Protein AF-A0AAV8Z163-F1 (afdb_monomer)

Solvent-accessible surface area (backbone atoms only — not comparable to full-atom values): 8323 Å² total; per-residue (Å²): 109,34,62,75,37,62,74,59,43,73,55,61,86,82,69,57,54,71,69,60,63,68,71,51,51,75,65,55,50,52,47,60,74,55,39,46,50,33,50,34,85,50,95,60,91,80,90,47,65,44,76,42,82,32,49,61,68,56,48,53,52,50,55,48,51,63,71,50,38,81,82,46,61,43,34,88,85,34,54,38,67,55,52,26,59,79,63,31,77,50,62,60,54,66,60,60,55,49,50,53,56,40,68,78,45,98,52,98,51,41,88,80,63,61,43,72,66,50,47,52,50,50,53,50,51,53,53,50,64,71,66,58,55,85,88,73,77,120

Organism: NCBI:txid1586634

Radius of gyration: 19.0 Å; Cα contacts (8 Å, |Δi|>4): 131; chains: 1; bounding box: 37×42×45 Å

Nearest PDB structures (foldseek):
  4zbp-assembly1_A  TM=2.653E-01  e=1.062E+00  Arabidopsis thaliana
  4zbp-assembly2_C-2  TM=2.988E-01  e=2.317E+00  Arabidopsis thaliana
  9bkk-assembly1_R  TM=2.566E-01  e=3.207E+00  Homo sapiens
  7f8y-assembly1_A  TM=3.735E-01  e=6.143E+00  Homo sapiens

Structure (mmCIF, N/CA/C/O backbone):
data_AF-A0AAV8Z163-F1
#
_entry.id   AF-A0AAV8Z163-F1
#
loop_
_atom_site.group_PDB
_atom_site.id
_atom_site.type_symbol
_atom_site.label_atom_id
_atom_site.label_alt_id
_atom_site.label_comp_id
_atom_site.label_asym_id
_atom_site.label_entity_id
_atom_site.label_seq_id
_atom_site.pdbx_PDB_ins_code
_atom_site.Cartn_x
_atom_site.Cartn_y
_atom_site.Ca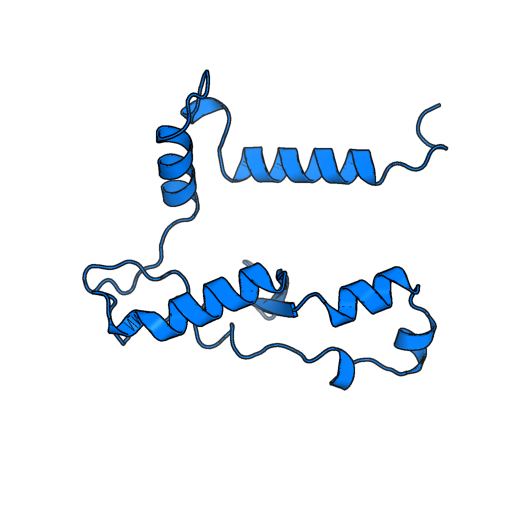rtn_z
_atom_site.occupancy
_atom_site.B_iso_or_equiv
_atom_site.auth_seq_id
_atom_site.auth_comp_id
_atom_site.auth_asym_id
_atom_site.auth_atom_id
_atom_site.pdbx_PDB_model_num
ATOM 1 N N . MET A 1 1 ? 8.027 -1.326 -0.113 1.00 84.06 1 MET A N 1
ATOM 2 C CA . MET A 1 1 ? 7.366 -2.629 0.104 1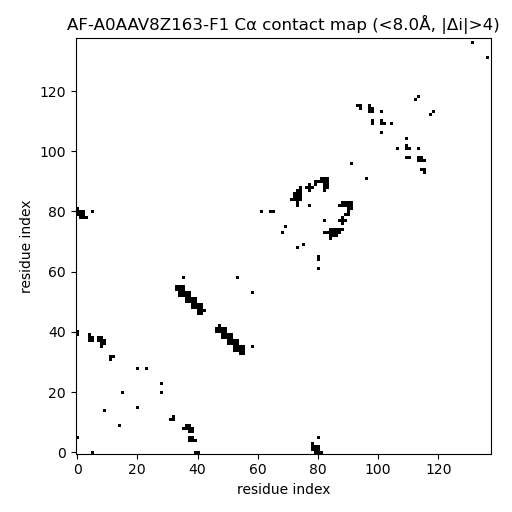.00 84.06 1 MET A CA 1
ATOM 3 C C . MET A 1 1 ? 7.952 -3.624 -0.881 1.00 84.06 1 MET A C 1
ATOM 5 O O . MET A 1 1 ? 7.929 -3.336 -2.077 1.00 84.06 1 MET A O 1
ATOM 9 N N . THR A 1 2 ? 8.543 -4.713 -0.388 1.00 88.56 2 THR A N 1
ATOM 10 C CA . THR A 1 2 ? 9.102 -5.782 -1.235 1.00 88.56 2 THR A CA 1
ATOM 11 C C . THR A 1 2 ? 8.177 -6.995 -1.248 1.00 88.56 2 THR A C 1
ATOM 13 O O . THR A 1 2 ? 7.272 -7.091 -0.413 1.00 88.56 2 THR A O 1
ATOM 16 N N . LEU A 1 3 ? 8.410 -7.899 -2.195 1.00 87.62 3 LEU A N 1
ATOM 17 C CA . LEU A 1 3 ? 7.688 -9.160 -2.342 1.00 87.62 3 LEU A CA 1
ATOM 18 C C . LEU A 1 3 ? 7.846 -10.082 -1.132 1.00 87.62 3 LEU A C 1
ATOM 20 O O . LEU A 1 3 ? 6.966 -10.896 -0.915 1.00 87.62 3 LEU A O 1
ATOM 24 N N . ASP A 1 4 ? 8.887 -9.923 -0.316 1.00 84.75 4 ASP A N 1
ATOM 25 C CA . ASP A 1 4 ? 9.053 -10.720 0.909 1.00 84.75 4 ASP A CA 1
ATOM 26 C C . ASP A 1 4 ? 8.181 -10.198 2.058 1.00 84.75 4 ASP A C 1
ATOM 28 O O . ASP A 1 4 ? 7.666 -10.959 2.872 1.00 84.75 4 ASP A O 1
ATOM 32 N N . HIS A 1 5 ? 7.983 -8.877 2.122 1.00 80.12 5 HIS A N 1
ATOM 33 C CA . HIS A 1 5 ? 7.212 -8.246 3.198 1.00 80.12 5 HIS A CA 1
ATOM 34 C C . HIS A 1 5 ? 5.702 -8.354 2.965 1.00 80.12 5 HIS A C 1
ATOM 36 O O . HIS A 1 5 ? 4.934 -8.476 3.912 1.00 80.12 5 HIS A O 1
ATOM 42 N N . TYR A 1 6 ? 5.259 -8.293 1.709 1.00 83.25 6 TYR A N 1
ATOM 43 C CA . TYR A 1 6 ? 3.834 -8.260 1.375 1.00 83.25 6 TYR A CA 1
ATOM 44 C C . TYR A 1 6 ? 3.044 -9.544 1.734 1.00 83.25 6 TYR A C 1
ATOM 46 O O . TYR A 1 6 ? 1.888 -9.422 2.143 1.00 83.25 6 TYR A O 1
ATOM 54 N N . PRO A 1 7 ? 3.604 -10.764 1.623 1.00 76.75 7 PRO A N 1
ATOM 55 C CA . PRO A 1 7 ? 2.958 -12.004 2.054 1.00 76.75 7 PRO A CA 1
ATOM 56 C C . PRO A 1 7 ? 2.956 -12.190 3.571 1.00 76.75 7 PRO A C 1
ATOM 58 O O . PRO A 1 7 ? 2.087 -12.891 4.082 1.00 76.75 7 PRO A O 1
ATOM 61 N N . CYS A 1 8 ? 3.890 -11.559 4.292 1.00 69.06 8 CYS A N 1
ATOM 62 C CA . CYS A 1 8 ? 4.009 -11.631 5.750 1.00 69.06 8 CYS A CA 1
ATOM 63 C C . CYS A 1 8 ? 2.914 -10.796 6.438 1.00 69.06 8 CYS A C 1
ATOM 65 O O . CYS A 1 8 ? 3.196 -9.801 7.107 1.00 69.06 8 CYS A O 1
ATOM 67 N N . ARG A 1 9 ? 1.648 -11.168 6.228 1.00 71.19 9 ARG A N 1
ATOM 68 C CA . ARG A 1 9 ? 0.482 -10.467 6.770 1.00 71.19 9 ARG A CA 1
ATOM 69 C C . ARG A 1 9 ? 0.072 -11.134 8.079 1.00 71.19 9 ARG A C 1
ATOM 71 O O . ARG A 1 9 ? -0.304 -12.306 8.047 1.00 71.19 9 ARG A O 1
ATOM 78 N N . PRO A 1 10 ? 0.134 -10.432 9.219 1.00 69.00 10 PRO A N 1
ATOM 79 C CA . PRO A 1 10 ? -0.391 -10.974 10.460 1.00 69.00 10 PRO A CA 1
ATOM 80 C C . PRO A 1 10 ? -1.903 -11.183 10.310 1.00 69.00 10 PRO A C 1
ATOM 82 O O . PRO A 1 10 ? -2.633 -10.239 10.000 1.00 69.00 10 PRO A O 1
ATOM 85 N N . ASN A 1 11 ? -2.382 -12.413 10.508 1.00 68.50 11 ASN A N 1
ATOM 86 C CA . ASN A 1 11 ? -3.815 -12.664 10.594 1.00 68.50 11 ASN A CA 1
ATOM 87 C C . ASN A 1 11 ? -4.299 -12.223 11.978 1.00 68.50 11 ASN A C 1
ATOM 89 O O . ASN A 1 11 ? -3.963 -12.834 12.992 1.00 68.50 11 ASN A O 1
ATOM 93 N N . TRP A 1 12 ? -5.081 -11.145 12.023 1.00 64.69 12 TRP A N 1
ATOM 94 C CA . TRP A 1 12 ? -5.573 -10.579 13.280 1.00 64.69 12 TRP A CA 1
ATOM 95 C C . TRP A 1 12 ? -6.446 -11.565 14.064 1.00 64.69 12 TRP A C 1
ATOM 97 O O . TRP A 1 12 ? -6.446 -11.560 15.297 1.00 64.69 12 TRP A O 1
ATOM 107 N N . ASN A 1 13 ? -7.137 -12.463 13.353 1.00 65.12 13 ASN A N 1
ATOM 108 C CA . ASN A 1 13 ? -7.931 -13.509 13.985 1.00 65.12 13 ASN A CA 1
ATOM 109 C C . ASN A 1 13 ? -7.070 -14.487 14.786 1.00 65.12 13 ASN A C 1
ATOM 111 O O . ASN A 1 13 ? -7.522 -14.924 15.845 1.00 65.12 13 ASN A O 1
ATOM 115 N N . ASP A 1 14 ? -5.836 -14.730 14.344 1.00 67.00 14 ASP A N 1
ATOM 116 C CA . ASP A 1 14 ? -4.923 -15.709 14.939 1.00 67.00 14 ASP A CA 1
ATOM 117 C C . ASP A 1 14 ? -4.023 -15.092 16.026 1.00 67.00 14 ASP A C 1
ATOM 119 O O . ASP A 1 14 ? -3.477 -15.808 16.859 1.00 67.00 14 ASP A O 1
ATOM 123 N N . ILE A 1 15 ? -3.863 -13.761 16.030 1.00 62.97 15 ILE A N 1
ATOM 124 C CA . ILE A 1 15 ? -2.913 -13.041 16.903 1.00 62.97 15 ILE A CA 1
ATOM 125 C C . ILE A 1 15 ? -3.618 -12.310 18.063 1.00 62.97 15 ILE A C 1
ATOM 127 O O . ILE A 1 15 ? -2.998 -12.021 19.087 1.00 62.97 15 ILE A O 1
ATOM 131 N N . GLY A 1 16 ? -4.911 -11.999 17.936 1.00 61.66 16 GLY A N 1
ATOM 132 C CA . GLY A 1 16 ? -5.642 -11.223 18.941 1.00 61.66 16 GLY A CA 1
ATOM 133 C C . GLY A 1 16 ? -5.994 -12.017 20.205 1.00 61.66 16 GLY A C 1
ATOM 134 O O . GLY A 1 16 ? -6.713 -13.012 20.124 1.00 61.66 16 GLY A O 1
ATOM 135 N N . ASN A 1 17 ? -5.565 -11.516 21.370 1.00 67.44 17 ASN A N 1
ATOM 136 C CA . ASN A 1 17 ? -6.004 -11.980 22.693 1.00 67.44 17 ASN A CA 1
ATOM 137 C C . ASN A 1 17 ? -7.540 -11.852 22.823 1.00 67.44 17 ASN A C 1
ATOM 139 O O . ASN A 1 17 ? -8.104 -10.833 22.415 1.00 67.44 17 ASN A O 1
ATOM 143 N N . GLU A 1 18 ? -8.230 -12.851 23.383 1.00 74.25 18 GLU A N 1
ATOM 144 C CA . GLU A 1 18 ? -9.700 -12.833 23.493 1.00 74.25 18 GLU A CA 1
ATOM 145 C C . GLU A 1 18 ? -10.224 -11.634 24.291 1.00 74.25 18 GLU A C 1
ATOM 147 O O . GLU A 1 18 ? -11.277 -11.086 23.967 1.00 74.25 18 GLU A O 1
ATOM 152 N N . GLU A 1 19 ? -9.482 -11.188 25.304 1.00 74.25 19 GLU A N 1
ATOM 153 C CA . GLU A 1 19 ? -9.830 -10.001 26.091 1.00 74.25 19 GLU A CA 1
ATOM 154 C C . GLU A 1 19 ? -9.775 -8.717 25.257 1.00 74.25 19 GLU A C 1
ATOM 156 O O . GLU A 1 19 ? -10.666 -7.876 25.359 1.00 74.25 19 GLU A O 1
ATOM 161 N N . LEU A 1 20 ? -8.784 -8.595 24.365 1.00 75.00 20 LEU A N 1
ATOM 162 C CA . LEU A 1 20 ? -8.686 -7.453 23.455 1.00 75.00 20 LEU A CA 1
ATOM 163 C C . LEU A 1 20 ? -9.856 -7.441 22.475 1.00 75.00 20 LEU A C 1
ATOM 165 O O . LEU A 1 20 ? -10.459 -6.393 22.269 1.00 75.00 20 LEU A O 1
ATOM 169 N N . LY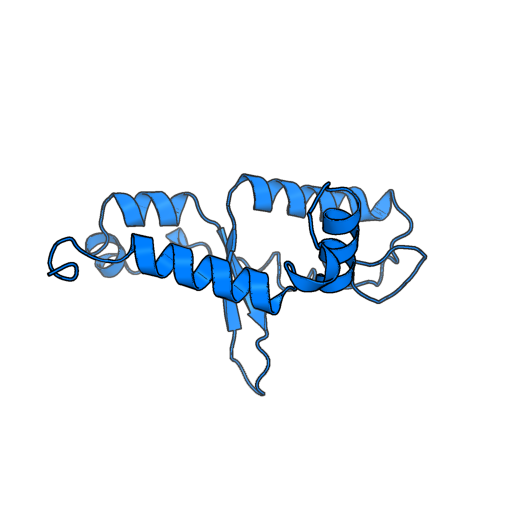S A 1 21 ? -10.235 -8.603 21.927 1.00 73.81 21 LYS A N 1
ATOM 170 C CA . LYS A 1 21 ? -11.397 -8.712 21.031 1.00 73.81 21 LYS A CA 1
ATOM 171 C C . LYS A 1 21 ? -12.700 -8.296 21.726 1.00 73.81 21 LYS A C 1
ATOM 173 O O . LYS A 1 21 ? -13.545 -7.693 21.080 1.00 73.81 21 LYS A O 1
ATOM 178 N N . LYS A 1 22 ? -12.838 -8.564 23.031 1.00 80.38 22 LYS A N 1
ATOM 179 C CA . LYS A 1 22 ? -14.001 -8.156 23.844 1.00 80.38 22 LYS A CA 1
ATOM 180 C C . LYS A 1 22 ? -14.038 -6.658 24.165 1.00 80.38 22 LYS A C 1
ATOM 182 O O . LYS A 1 22 ? -15.110 -6.147 24.461 1.00 80.38 22 LYS A O 1
ATOM 187 N N . SER A 1 23 ? -12.898 -5.963 24.121 1.00 84.38 23 SER A N 1
ATOM 188 C CA . SER A 1 23 ? -12.828 -4.512 24.368 1.00 84.38 23 SER A CA 1
ATOM 189 C C . SER A 1 23 ? -13.103 -3.638 23.140 1.00 84.38 23 SER A C 1
ATOM 191 O O . SER A 1 23 ? -13.248 -2.428 23.289 1.00 84.38 23 SER A O 1
ATOM 193 N N . LEU A 1 24 ? -13.155 -4.228 21.942 1.00 84.19 24 LEU A N 1
ATOM 194 C CA . LEU A 1 24 ? -13.396 -3.498 20.698 1.00 84.19 24 LEU A CA 1
ATOM 195 C C . LEU A 1 24 ? -14.889 -3.227 20.495 1.00 84.19 24 LEU A C 1
ATOM 197 O O . LEU A 1 24 ? -15.741 -4.051 20.822 1.00 84.19 24 LEU A O 1
ATOM 201 N N . THR A 1 25 ? -15.196 -2.087 19.888 1.00 87.62 25 THR A N 1
ATOM 202 C CA . THR A 1 25 ? -16.538 -1.753 19.404 1.00 87.62 25 THR A CA 1
ATOM 203 C C . THR A 1 25 ? -16.914 -2.590 18.176 1.00 87.62 25 THR A C 1
ATOM 205 O O . THR A 1 25 ? -16.049 -3.055 17.430 1.00 87.62 25 THR A O 1
ATOM 208 N N . ASP A 1 26 ? -18.214 -2.723 17.895 1.00 86.81 26 ASP A N 1
ATOM 209 C CA . ASP A 1 26 ? -18.705 -3.451 16.712 1.00 86.81 26 ASP A CA 1
ATOM 210 C C . ASP A 1 26 ? -18.112 -2.913 15.398 1.00 86.81 26 ASP A C 1
ATOM 212 O O . ASP A 1 26 ? -17.809 -3.669 14.467 1.00 86.81 26 ASP A O 1
ATOM 216 N N . LEU A 1 27 ? -17.896 -1.595 15.331 1.00 86.88 27 LEU A N 1
ATOM 217 C CA . LEU A 1 27 ? -17.257 -0.946 14.192 1.00 86.88 27 LEU A CA 1
ATOM 218 C C . LEU A 1 27 ? -15.792 -1.375 14.050 1.00 86.88 27 LEU A C 1
ATOM 220 O O . LEU A 1 27 ? -15.367 -1.733 12.952 1.00 86.88 27 LEU A O 1
ATOM 224 N N . GLU A 1 28 ? -15.023 -1.361 15.138 1.00 85.19 28 GLU A N 1
ATOM 225 C CA . GLU A 1 28 ? -13.612 -1.762 15.130 1.00 85.19 28 GLU A CA 1
ATOM 226 C C . GLU A 1 28 ? -13.448 -3.239 14.771 1.00 85.19 28 GLU A C 1
ATOM 228 O O . GLU A 1 28 ? -12.562 -3.574 13.987 1.00 85.19 28 GLU A O 1
ATOM 233 N N . ILE A 1 29 ? -14.335 -4.111 15.259 1.00 84.56 29 ILE A N 1
ATOM 234 C CA . ILE A 1 29 ? -14.370 -5.530 14.881 1.00 84.56 29 ILE A CA 1
ATOM 235 C C . ILE A 1 29 ? -14.637 -5.674 13.377 1.00 84.56 29 ILE A C 1
ATOM 237 O O . ILE A 1 29 ? -13.931 -6.404 12.677 1.00 84.56 29 ILE A O 1
ATOM 241 N N . SER A 1 30 ? -15.628 -4.950 12.850 1.00 88.00 30 SER A N 1
ATOM 242 C CA . SER A 1 30 ? -15.952 -4.961 11.418 1.00 88.00 30 SER A CA 1
ATOM 243 C C . SER A 1 30 ? -14.780 -4.469 10.558 1.00 88.00 30 SER A C 1
ATOM 245 O O . SER A 1 30 ? -14.433 -5.084 9.544 1.00 88.00 30 SER A O 1
ATOM 247 N N . LEU A 1 31 ? -14.107 -3.398 10.987 1.00 86.81 31 LEU A N 1
ATOM 248 C CA . LEU A 1 31 ? -12.929 -2.857 10.310 1.00 86.81 31 LEU A CA 1
ATOM 249 C C . LEU A 1 31 ? -11.732 -3.809 10.387 1.00 86.81 31 LEU A C 1
ATOM 251 O O . LEU A 1 31 ? -11.073 -4.011 9.368 1.00 86.81 31 LEU A O 1
ATOM 255 N N . ALA A 1 32 ? -11.478 -4.427 11.541 1.00 82.56 32 ALA A N 1
ATOM 256 C CA . ALA A 1 32 ? -10.399 -5.394 11.726 1.00 82.56 32 ALA A CA 1
ATOM 257 C C . ALA A 1 32 ? -10.572 -6.628 10.828 1.00 82.56 32 ALA A C 1
ATOM 259 O O . ALA A 1 32 ? -9.598 -7.121 10.265 1.00 82.56 32 ALA A O 1
ATOM 260 N N . ASN A 1 33 ? -11.811 -7.085 10.628 1.00 83.25 33 ASN A N 1
ATOM 261 C CA . ASN A 1 33 ? -12.114 -8.200 9.728 1.00 83.25 33 ASN A CA 1
ATOM 262 C C . ASN A 1 33 ? -11.991 -7.823 8.244 1.00 83.25 33 ASN A C 1
ATOM 264 O O . ASN A 1 33 ? -11.656 -8.662 7.406 1.00 83.25 33 ASN A O 1
ATOM 268 N N . ARG A 1 34 ? -12.285 -6.566 7.894 1.00 88.69 34 ARG A N 1
ATOM 269 C CA . ARG A 1 34 ? -12.297 -6.094 6.503 1.00 88.69 34 ARG A CA 1
ATOM 270 C C . ARG A 1 34 ? -10.927 -5.629 6.009 1.00 88.69 34 ARG A C 1
ATOM 272 O O . ARG A 1 34 ? -10.635 -5.762 4.818 1.00 88.69 34 ARG A O 1
ATOM 279 N N . LEU A 1 35 ? -10.124 -5.011 6.869 1.00 89.56 35 LEU A N 1
ATOM 280 C CA . LEU A 1 35 ? -8.850 -4.403 6.496 1.00 89.56 35 LEU A CA 1
ATOM 281 C C . LEU A 1 35 ? -7.704 -5.393 6.676 1.00 89.56 35 LEU A C 1
ATOM 283 O O . LEU A 1 35 ? -7.592 -6.086 7.678 1.00 89.56 35 LEU A O 1
ATOM 287 N N . THR A 1 36 ? -6.812 -5.439 5.693 1.00 88.75 36 THR A N 1
ATOM 288 C CA . THR A 1 36 ? -5.608 -6.268 5.763 1.00 88.75 36 THR A CA 1
ATOM 289 C C . THR A 1 36 ? -4.421 -5.431 6.218 1.00 88.75 36 THR A C 1
ATOM 291 O O . THR A 1 36 ? -4.159 -4.377 5.641 1.00 88.75 36 THR A O 1
ATOM 294 N N . ILE A 1 37 ? -3.666 -5.922 7.200 1.00 87.06 37 ILE A N 1
ATOM 295 C CA . ILE A 1 37 ? -2.446 -5.270 7.684 1.00 87.06 37 ILE A CA 1
ATOM 296 C C . ILE A 1 37 ? -1.233 -5.778 6.904 1.00 87.06 37 ILE A C 1
ATOM 298 O O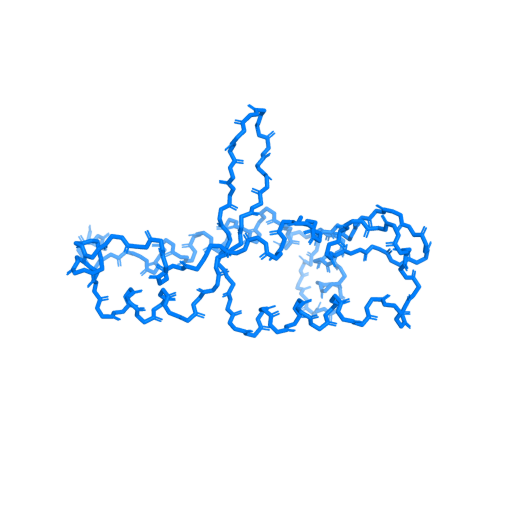 . ILE A 1 37 ? -1.060 -6.982 6.713 1.00 87.06 37 ILE A O 1
ATOM 302 N N . VAL A 1 38 ? -0.373 -4.857 6.476 1.00 88.00 38 VAL A N 1
ATOM 303 C CA . VAL A 1 38 ? 0.944 -5.163 5.906 1.00 88.00 38 VAL A CA 1
ATOM 304 C C . VAL A 1 38 ? 2.013 -4.397 6.668 1.00 88.00 38 VAL A C 1
ATOM 306 O O . VAL A 1 38 ? 1.935 -3.177 6.790 1.00 88.00 38 VAL A O 1
ATOM 309 N N . GLU A 1 39 ? 3.035 -5.099 7.148 1.00 86.38 39 GLU A N 1
ATOM 310 C CA . GLU A 1 39 ? 4.163 -4.486 7.846 1.00 86.38 39 G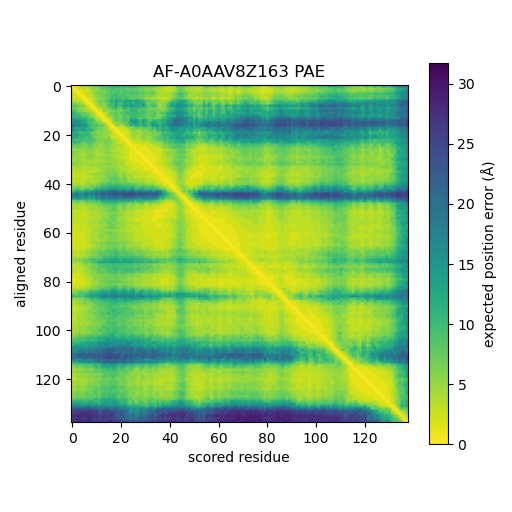LU A CA 1
ATOM 311 C C . GLU A 1 39 ? 5.293 -4.137 6.867 1.00 86.38 39 GLU A C 1
ATOM 313 O O . GLU A 1 39 ? 5.761 -4.980 6.101 1.00 86.38 39 GLU A O 1
ATOM 318 N N . VAL A 1 40 ? 5.773 -2.892 6.901 1.00 86.50 40 VAL A N 1
ATOM 319 C CA . VAL A 1 40 ? 6.911 -2.437 6.086 1.00 86.50 40 VAL A CA 1
ATOM 320 C C . VAL A 1 40 ? 8.038 -1.875 6.954 1.00 86.50 40 VAL A C 1
ATOM 322 O O . VAL A 1 40 ? 7.770 -1.286 8.000 1.00 86.50 40 VAL A O 1
ATOM 325 N N . PRO A 1 41 ? 9.311 -2.007 6.541 1.00 83.62 41 PRO A N 1
ATOM 326 C CA . PRO A 1 41 ? 10.426 -1.451 7.299 1.00 83.62 41 PRO A CA 1
ATOM 327 C C . PRO A 1 41 ? 10.390 0.085 7.296 1.00 83.62 41 PRO A C 1
ATOM 329 O O . PRO A 1 41 ? 10.224 0.716 6.248 1.00 83.62 41 PRO A O 1
ATOM 332 N N . GLY A 1 42 ? 10.550 0.687 8.476 1.00 81.75 42 GLY A N 1
ATOM 333 C CA . GLY A 1 42 ? 10.647 2.134 8.671 1.00 81.75 42 GLY A CA 1
ATOM 334 C C . GLY A 1 42 ? 12.045 2.713 8.399 1.00 81.75 42 GLY A C 1
ATOM 335 O O . GLY A 1 42 ? 12.996 2.002 8.086 1.00 81.75 42 GLY A O 1
ATOM 336 N N . LYS A 1 43 ? 12.174 4.043 8.530 1.00 75.00 43 LYS A N 1
ATOM 337 C CA . LYS A 1 43 ? 13.394 4.810 8.192 1.00 75.00 43 LYS A CA 1
ATOM 338 C C . LYS A 1 43 ? 14.558 4.638 9.186 1.00 75.00 43 LYS A C 1
ATOM 340 O O . LYS A 1 43 ? 15.707 4.816 8.788 1.00 75.00 43 LYS A O 1
ATOM 345 N N . SER A 1 44 ? 14.292 4.361 10.465 1.00 69.75 44 SER A N 1
ATOM 346 C CA . SER A 1 44 ? 15.336 4.322 11.504 1.00 69.75 44 SER A CA 1
ATOM 347 C C . SER A 1 44 ? 15.870 2.910 11.760 1.00 69.75 44 SER A C 1
ATOM 349 O O . SER A 1 44 ? 15.148 1.922 11.632 1.00 69.75 44 SER A O 1
ATOM 351 N N . ARG A 1 45 ? 17.162 2.828 12.101 1.00 57.06 45 ARG A N 1
ATOM 352 C CA . ARG A 1 45 ? 17.943 1.588 12.232 1.00 57.06 45 ARG A CA 1
ATOM 353 C C . ARG A 1 45 ? 17.457 0.751 13.427 1.00 57.06 45 ARG A C 1
ATOM 355 O O . ARG A 1 45 ? 17.464 1.243 14.547 1.00 57.06 45 ARG A O 1
ATOM 362 N N . LYS A 1 46 ? 17.159 -0.529 13.159 1.00 58.56 46 LYS A N 1
ATOM 363 C CA . LYS A 1 46 ? 16.681 -1.609 14.055 1.00 58.56 46 LYS A CA 1
ATOM 364 C C . LYS A 1 46 ? 15.178 -1.576 14.392 1.00 58.56 46 LYS A C 1
ATOM 366 O O . LYS A 1 46 ? 14.721 -0.853 15.264 1.00 58.56 46 LYS A O 1
ATOM 371 N N . ASN A 1 47 ? 14.449 -2.478 13.733 1.00 63.88 47 ASN A N 1
ATOM 372 C CA . ASN A 1 47 ? 13.170 -3.073 14.149 1.00 63.88 47 ASN A CA 1
ATOM 373 C C . ASN A 1 47 ? 11.899 -2.209 14.155 1.00 63.88 47 ASN A C 1
ATOM 375 O O . ASN A 1 47 ? 10.855 -2.723 14.548 1.00 63.88 47 ASN A O 1
ATOM 379 N N . PHE A 1 48 ? 11.912 -0.963 13.673 1.00 74.12 48 PHE A N 1
ATOM 380 C CA . PHE A 1 48 ? 10.652 -0.227 13.536 1.00 74.12 48 PHE A CA 1
ATOM 381 C C . PHE A 1 48 ? 9.912 -0.648 12.262 1.00 74.12 48 PHE A C 1
ATOM 383 O O . PHE A 1 48 ? 10.328 -0.307 11.149 1.00 74.12 48 PHE A O 1
ATOM 390 N N . LYS A 1 49 ? 8.821 -1.397 12.429 1.00 82.19 49 LYS A N 1
ATOM 391 C CA . LYS A 1 49 ? 7.890 -1.730 11.352 1.00 82.19 49 LYS A CA 1
ATOM 392 C C . LYS A 1 49 ? 6.728 -0.742 11.359 1.00 82.19 49 LYS A C 1
ATOM 394 O O . LYS A 1 49 ? 6.218 -0.379 12.412 1.00 82.19 49 LYS A O 1
ATOM 399 N N . VAL A 1 50 ? 6.328 -0.297 10.176 1.00 84.88 50 VAL A N 1
ATOM 400 C CA . VAL A 1 50 ? 5.141 0.532 9.969 1.00 84.88 50 VAL A CA 1
ATOM 401 C C . VAL A 1 50 ? 4.038 -0.363 9.426 1.00 84.88 50 VAL A C 1
ATOM 403 O O . VAL A 1 50 ? 4.215 -0.989 8.381 1.00 84.88 50 VAL A O 1
ATOM 406 N N . SER A 1 51 ? 2.908 -0.405 10.122 1.00 86.62 51 SER A N 1
ATOM 407 C CA . SER A 1 51 ? 1.719 -1.132 9.683 1.00 86.62 51 SER A CA 1
ATOM 408 C C . SER A 1 51 ? 0.902 -0.277 8.720 1.00 86.62 51 SER A C 1
ATOM 410 O O . SER A 1 51 ? 0.561 0.867 9.018 1.00 86.62 51 SER A O 1
ATOM 412 N N . ILE A 1 52 ? 0.590 -0.832 7.553 1.00 88.56 52 ILE A N 1
ATOM 413 C CA . ILE A 1 52 ? -0.263 -0.219 6.535 1.00 88.56 52 ILE A CA 1
ATOM 414 C C . ILE A 1 52 ? -1.572 -1.000 6.488 1.00 88.56 52 ILE A C 1
ATOM 416 O O . ILE A 1 52 ? -1.557 -2.219 6.323 1.00 88.56 52 ILE A O 1
ATOM 420 N N . LEU A 1 53 ? -2.696 -0.290 6.596 1.00 89.88 53 LEU A N 1
ATOM 421 C CA . LEU A 1 53 ? -4.030 -0.858 6.415 1.00 89.88 53 LEU A CA 1
ATOM 422 C C . LEU A 1 53 ? -4.418 -0.804 4.937 1.00 89.88 53 LEU A C 1
ATOM 424 O O . LEU A 1 53 ? -4.394 0.258 4.314 1.00 89.88 53 LEU A O 1
ATOM 428 N N . LEU A 1 54 ? -4.785 -1.951 4.376 1.00 91.25 54 LEU A N 1
ATOM 429 C CA . LEU A 1 54 ? -5.221 -2.091 2.994 1.00 91.25 54 LEU A CA 1
ATOM 430 C C . LEU A 1 54 ? -6.689 -2.492 2.943 1.00 91.25 54 LEU A C 1
ATOM 432 O O . LEU A 1 54 ? -7.124 -3.424 3.619 1.00 91.25 54 LEU A O 1
ATOM 436 N N . THR A 1 55 ? -7.444 -1.819 2.080 1.00 93.44 55 THR A N 1
ATOM 437 C CA . THR A 1 55 ? -8.812 -2.233 1.758 1.00 93.44 55 THR A CA 1
ATOM 438 C C . THR A 1 55 ? -8.804 -3.498 0.887 1.00 93.44 55 THR A C 1
ATOM 440 O O . THR A 1 55 ? -7.808 -3.762 0.201 1.00 93.44 55 THR A O 1
ATOM 443 N N . PRO A 1 56 ? -9.913 -4.264 0.834 1.00 92.56 56 PRO A N 1
ATOM 444 C CA . PRO A 1 56 ? -10.010 -5.451 -0.019 1.00 92.56 56 PRO A CA 1
ATOM 445 C C . PRO A 1 56 ? -9.676 -5.173 -1.491 1.00 92.56 56 PRO A C 1
ATOM 447 O O . PRO A 1 56 ? -8.938 -5.937 -2.109 1.00 92.56 56 PRO A O 1
ATOM 450 N N . ASN A 1 57 ? -10.129 -4.034 -2.025 1.00 95.31 57 ASN A N 1
ATOM 451 C CA . ASN A 1 57 ? -9.857 -3.636 -3.408 1.00 95.31 57 ASN A CA 1
ATOM 452 C C . ASN A 1 57 ? -8.363 -3.366 -3.637 1.00 95.31 57 ASN A C 1
ATOM 454 O O . ASN A 1 57 ? -7.798 -3.804 -4.635 1.00 95.31 57 ASN A O 1
ATOM 458 N N . MET A 1 58 ? -7.696 -2.686 -2.696 1.00 94.19 58 MET A N 1
ATOM 459 C CA . MET A 1 58 ? -6.249 -2.447 -2.778 1.00 94.19 58 MET A CA 1
ATOM 460 C C . MET A 1 58 ? -5.461 -3.754 -2.701 1.00 94.19 58 MET A C 1
ATOM 462 O O . MET A 1 58 ? -4.502 -3.934 -3.448 1.00 94.19 58 MET A O 1
ATOM 466 N N . LYS A 1 59 ? -5.874 -4.680 -1.826 1.00 92.06 59 LYS A N 1
ATOM 467 C CA . LYS A 1 59 ? -5.291 -6.023 -1.747 1.00 92.06 59 LYS A CA 1
ATOM 468 C C . LYS A 1 59 ? -5.401 -6.743 -3.090 1.00 92.06 59 LYS A C 1
ATOM 470 O O . LYS A 1 59 ? -4.382 -7.173 -3.612 1.00 92.06 59 LYS A O 1
ATOM 475 N N . GLN A 1 60 ? -6.601 -6.822 -3.660 1.00 94.31 60 GLN A N 1
ATOM 476 C CA . GLN A 1 60 ? -6.830 -7.488 -4.945 1.00 94.31 60 GLN A CA 1
ATOM 477 C C . GLN A 1 60 ? -5.999 -6.865 -6.073 1.00 94.31 60 GLN A C 1
ATOM 479 O O . GLN A 1 60 ? -5.404 -7.588 -6.867 1.00 94.31 60 GLN A O 1
ATOM 484 N N . ALA A 1 61 ? -5.903 -5.534 -6.117 1.00 94.69 61 ALA A N 1
ATOM 485 C CA . ALA A 1 61 ? -5.095 -4.837 -7.112 1.00 94.69 61 ALA A CA 1
ATOM 486 C C . ALA A 1 61 ? -3.600 -5.175 -6.991 1.00 94.69 61 ALA A C 1
ATOM 488 O O . ALA A 1 61 ? -2.941 -5.422 -8.000 1.00 94.69 61 ALA A O 1
ATOM 489 N N . ILE A 1 62 ? -3.060 -5.221 -5.768 1.00 93.69 62 ILE A N 1
ATOM 490 C CA . ILE A 1 62 ? -1.655 -5.582 -5.546 1.00 93.69 62 ILE A CA 1
ATOM 491 C C . ILE A 1 62 ? -1.418 -7.069 -5.841 1.00 93.69 62 ILE A C 1
ATOM 493 O O . ILE A 1 62 ? -0.436 -7.398 -6.501 1.00 93.69 62 ILE A O 1
ATOM 497 N N . ASP A 1 63 ? -2.312 -7.958 -5.402 1.00 93.50 63 ASP A N 1
ATOM 498 C CA . ASP A 1 63 ? -2.232 -9.392 -5.699 1.00 93.50 63 ASP A CA 1
ATOM 499 C C . ASP A 1 63 ? -2.199 -9.601 -7.234 1.00 93.50 63 ASP A C 1
ATOM 501 O O . ASP A 1 63 ? -1.338 -10.320 -7.748 1.00 93.50 63 ASP A O 1
ATOM 505 N N . LYS A 1 64 ? -3.041 -8.873 -7.989 1.00 94.19 64 LYS A N 1
ATOM 506 C CA . LYS A 1 64 ? -3.049 -8.917 -9.459 1.00 94.19 64 LYS A CA 1
ATOM 507 C C . LYS A 1 64 ? -1.778 -8.348 -10.088 1.00 94.19 64 LYS A C 1
ATOM 509 O O . LYS A 1 64 ? -1.297 -8.884 -11.087 1.00 94.19 64 LYS A O 1
ATOM 514 N N . LEU A 1 65 ? -1.218 -7.283 -9.515 1.00 92.06 65 LEU A N 1
ATOM 515 C CA . LEU A 1 65 ? 0.049 -6.700 -9.962 1.00 92.06 65 LEU A CA 1
ATOM 516 C C . LEU A 1 65 ? 1.202 -7.706 -9.829 1.00 92.06 65 LEU A C 1
ATOM 518 O O . LEU A 1 65 ? 2.038 -7.814 -10.723 1.00 92.06 65 LEU A O 1
ATOM 522 N N . ILE A 1 66 ? 1.229 -8.471 -8.735 1.00 92.06 66 ILE A N 1
ATOM 523 C CA . ILE A 1 66 ? 2.252 -9.494 -8.497 1.00 92.06 66 ILE A CA 1
ATOM 524 C C . ILE A 1 66 ? 2.065 -10.675 -9.454 1.00 92.06 66 ILE A C 1
ATOM 526 O O . ILE A 1 66 ? 3.042 -11.131 -10.046 1.00 92.06 66 ILE A O 1
ATOM 530 N N . GLU A 1 67 ? 0.827 -11.138 -9.651 1.00 92.12 67 GLU A N 1
ATOM 531 C CA . GLU A 1 67 ? 0.507 -12.231 -10.577 1.00 92.12 67 GLU A CA 1
ATOM 532 C C . GLU A 1 67 ? 0.928 -11.891 -12.013 1.00 92.12 67 GLU A C 1
ATOM 534 O O . GLU A 1 67 ? 1.573 -12.690 -12.685 1.00 92.12 67 GLU A O 1
ATOM 539 N N . THR A 1 68 ? 0.620 -10.679 -12.477 1.00 92.06 68 THR A N 1
ATOM 540 C CA . THR A 1 68 ? 0.840 -10.259 -13.871 1.00 92.06 68 THR A CA 1
ATOM 541 C C . THR A 1 68 ? 2.268 -9.803 -14.170 1.00 92.06 68 THR A C 1
ATOM 543 O O . THR A 1 68 ? 2.589 -9.539 -15.327 1.00 92.06 68 THR A O 1
ATOM 546 N N . ARG A 1 69 ? 3.161 -9.762 -13.169 1.00 90.50 69 ARG A N 1
ATOM 547 C CA . ARG A 1 69 ? 4.524 -9.220 -13.313 1.00 90.50 69 ARG A CA 1
ATOM 548 C C . ARG A 1 69 ? 5.363 -9.903 -14.400 1.00 90.50 69 ARG A C 1
ATOM 550 O O . ARG A 1 69 ? 6.222 -9.262 -14.985 1.00 90.50 69 ARG A O 1
ATOM 557 N N . HIS A 1 70 ? 5.115 -11.187 -14.659 1.00 88.25 70 HIS A N 1
ATOM 558 C CA . HIS A 1 70 ? 5.832 -11.984 -15.660 1.00 88.25 70 HIS A CA 1
ATOM 559 C C . HIS A 1 70 ? 5.361 -11.722 -17.100 1.00 88.25 70 HIS A C 1
ATOM 561 O O . HIS A 1 70 ? 6.054 -12.086 -18.044 1.00 88.25 70 HIS A O 1
ATOM 567 N N . LEU A 1 71 ? 4.185 -11.110 -17.270 1.00 90.06 71 LEU A N 1
ATOM 568 C CA . LEU A 1 71 ? 3.612 -10.765 -18.576 1.00 90.06 71 LEU A CA 1
ATOM 569 C C . LEU A 1 71 ? 4.146 -9.431 -19.114 1.00 90.06 71 LEU A C 1
ATOM 571 O O . LEU A 1 71 ? 3.883 -9.069 -20.258 1.00 90.06 71 LEU A O 1
ATOM 575 N N . VAL A 1 72 ? 4.861 -8.682 -18.278 1.00 87.25 72 VAL A N 1
ATOM 576 C CA . VAL A 1 72 ? 5.406 -7.359 -18.578 1.00 87.25 72 VAL A CA 1
ATOM 577 C C . VAL A 1 72 ? 6.924 -7.375 -18.406 1.00 87.25 72 VAL A C 1
ATOM 579 O O . VAL A 1 72 ? 7.480 -8.283 -17.797 1.00 87.25 72 VAL A O 1
ATOM 582 N N . ASP A 1 73 ? 7.612 -6.362 -18.932 1.00 88.19 73 ASP A N 1
ATOM 583 C CA . ASP A 1 73 ? 9.083 -6.269 -18.958 1.00 88.19 73 ASP A CA 1
ATOM 584 C C . ASP A 1 73 ? 9.699 -5.888 -17.588 1.00 88.19 73 ASP A C 1
ATOM 586 O O . ASP A 1 73 ? 10.484 -4.944 -17.467 1.00 88.19 73 ASP A O 1
ATOM 590 N N . ILE A 1 74 ? 9.286 -6.580 -16.521 1.00 90.62 74 ILE A N 1
ATOM 591 C CA . ILE A 1 74 ? 9.832 -6.463 -15.164 1.00 90.62 74 ILE A CA 1
ATOM 592 C C . ILE A 1 74 ? 10.887 -7.554 -14.970 1.00 90.62 74 ILE A C 1
ATOM 594 O O . ILE A 1 74 ? 10.651 -8.724 -15.264 1.00 90.62 74 ILE A O 1
ATOM 598 N N . ASP A 1 75 ? 12.050 -7.180 -14.433 1.00 89.38 75 ASP A N 1
ATOM 599 C CA . ASP A 1 75 ? 13.097 -8.151 -14.115 1.00 89.38 75 ASP A CA 1
ATOM 600 C C . ASP A 1 75 ? 12.618 -9.144 -13.042 1.00 89.38 75 ASP A C 1
ATOM 602 O O . ASP A 1 75 ? 12.070 -8.747 -12.008 1.00 89.38 75 ASP A O 1
ATOM 606 N N . ILE A 1 76 ? 12.859 -10.439 -13.257 1.00 87.81 76 ILE A N 1
ATOM 607 C CA . ILE A 1 76 ? 12.475 -11.497 -12.314 1.00 87.81 76 ILE A CA 1
ATOM 608 C C . ILE A 1 76 ? 13.107 -11.305 -10.928 1.00 87.81 76 ILE A C 1
ATOM 610 O O . ILE A 1 76 ? 12.473 -11.633 -9.919 1.00 87.81 76 ILE A O 1
ATOM 614 N N . ASN A 1 77 ? 14.303 -10.714 -10.881 1.00 90.75 77 ASN A N 1
ATOM 615 C CA . ASN A 1 77 ? 15.069 -10.444 -9.669 1.00 90.75 77 ASN A CA 1
ATOM 616 C C . ASN A 1 77 ? 14.670 -9.129 -8.989 1.00 90.75 77 ASN A C 1
ATOM 618 O O . ASN A 1 77 ? 15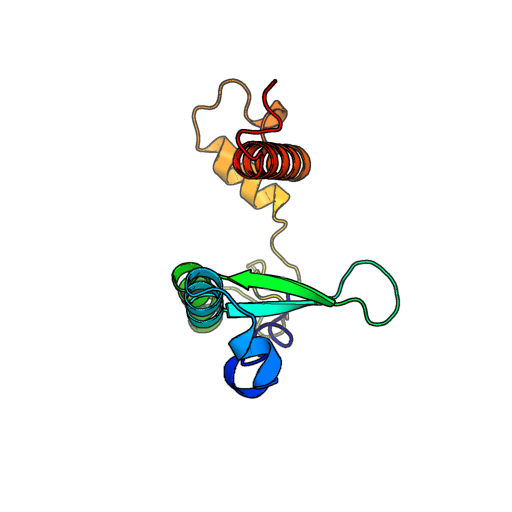.219 -8.797 -7.940 1.00 90.75 77 ASN A O 1
ATOM 622 N N . ASN A 1 78 ? 13.741 -8.352 -9.558 1.00 91.88 78 ASN A N 1
ATOM 623 C CA . ASN A 1 78 ? 13.274 -7.129 -8.919 1.00 91.88 78 ASN A CA 1
ATOM 624 C C . ASN A 1 78 ? 12.453 -7.474 -7.657 1.00 91.88 78 ASN A C 1
ATOM 626 O O . ASN A 1 78 ? 11.414 -8.138 -7.770 1.00 91.88 78 ASN A O 1
ATOM 630 N N . PRO A 1 79 ? 12.874 -7.015 -6.460 1.00 92.25 79 PRO A N 1
ATOM 631 C CA . PRO A 1 79 ? 12.222 -7.381 -5.208 1.00 92.25 79 PRO A CA 1
ATOM 632 C C . PRO A 1 79 ? 11.012 -6.499 -4.881 1.00 92.25 79 PRO A C 1
ATOM 634 O O . PRO A 1 79 ? 10.317 -6.751 -3.900 1.00 92.25 79 PRO A O 1
ATOM 637 N N . PHE A 1 80 ? 10.758 -5.418 -5.619 1.00 92.38 80 PHE A N 1
ATOM 638 C CA . PHE A 1 80 ? 9.739 -4.436 -5.261 1.00 92.38 80 PHE A CA 1
ATOM 639 C C . PHE A 1 80 ? 8.355 -4.829 -5.777 1.00 92.38 80 PHE A C 1
ATOM 641 O O . PHE A 1 80 ? 8.197 -5.242 -6.918 1.00 92.38 80 PHE A O 1
ATOM 648 N N . VAL A 1 81 ? 7.322 -4.608 -4.954 1.00 91.88 81 VAL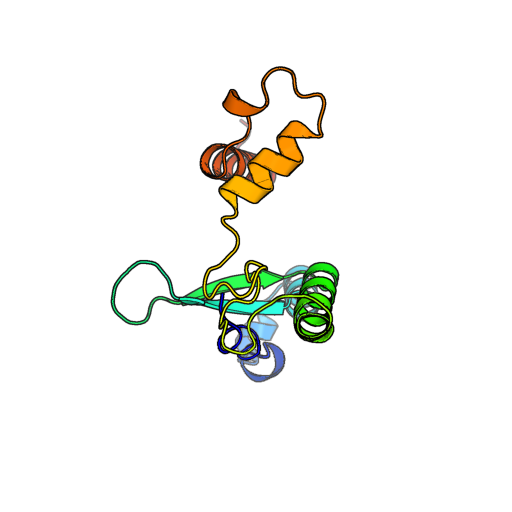 A N 1
ATOM 649 C CA . VAL A 1 81 ? 5.924 -4.781 -5.393 1.00 91.88 81 VAL A CA 1
ATOM 650 C C . VAL A 1 81 ? 5.587 -3.802 -6.522 1.00 91.88 81 VAL A C 1
ATOM 652 O O . VAL A 1 81 ? 4.987 -4.173 -7.522 1.00 91.88 81 VAL A O 1
ATOM 655 N N . PHE A 1 82 ? 6.020 -2.548 -6.379 1.00 92.25 82 PHE A N 1
ATOM 656 C CA . PHE A 1 82 ? 5.874 -1.505 -7.396 1.00 92.25 82 PHE A CA 1
ATOM 657 C C . PHE A 1 82 ? 7.167 -1.388 -8.208 1.00 92.25 82 PHE A C 1
ATOM 659 O O . PHE A 1 82 ? 7.886 -0.388 -8.119 1.00 92.25 82 PHE A O 1
ATOM 666 N N . ALA A 1 83 ? 7.502 -2.458 -8.926 1.00 92.25 83 ALA A N 1
ATOM 667 C CA . ALA A 1 83 ? 8.700 -2.541 -9.751 1.00 92.25 83 ALA A CA 1
ATOM 668 C C . ALA A 1 83 ? 8.629 -1.604 -10.967 1.00 92.25 83 ALA A C 1
ATOM 670 O O . ALA A 1 83 ? 7.562 -1.360 -11.533 1.00 92.25 83 ALA A O 1
ATOM 671 N N . ARG A 1 84 ? 9.786 -1.081 -11.380 1.00 89.88 84 ARG A N 1
ATOM 672 C CA . ARG A 1 84 ? 9.928 -0.353 -12.646 1.00 89.88 84 ARG A CA 1
ATOM 673 C C . ARG A 1 84 ? 10.155 -1.355 -13.784 1.00 89.88 84 ARG A C 1
ATOM 675 O O . ARG A 1 84 ? 10.929 -2.293 -13.617 1.00 89.88 84 ARG A O 1
ATOM 682 N N . GLY A 1 85 ? 9.500 -1.142 -14.926 1.00 85.19 85 GLY A N 1
ATOM 683 C CA . GLY A 1 85 ? 9.735 -1.934 -16.140 1.00 85.19 85 GLY A CA 1
ATOM 684 C C . GLY A 1 85 ? 11.110 -1.678 -16.775 1.00 85.19 85 GLY A C 1
ATOM 685 O O . GLY A 1 85 ? 11.926 -0.933 -16.225 1.00 85.19 85 GLY A O 1
ATOM 686 N N . HIS A 1 86 ? 11.342 -2.265 -17.951 1.00 84.44 86 HIS A N 1
ATOM 687 C CA . HIS A 1 86 ? 12.597 -2.191 -18.712 1.00 84.44 86 HIS A CA 1
ATOM 688 C C . HIS A 1 86 ? 13.784 -2.871 -18.026 1.00 84.44 86 HIS A C 1
ATOM 690 O O . HIS A 1 86 ? 14.880 -2.311 -17.975 1.00 84.44 86 HIS A O 1
ATOM 696 N N . LYS A 1 87 ? 13.558 -4.065 -17.458 1.00 75.25 87 LYS A N 1
ATOM 697 C CA . LYS A 1 87 ? 14.584 -4.863 -16.751 1.00 75.25 87 LYS A CA 1
ATOM 698 C C . LYS A 1 87 ? 15.340 -4.082 -15.666 1.00 75.25 87 LYS A C 1
ATOM 700 O O . LYS A 1 87 ? 16.522 -4.297 -15.408 1.00 75.25 87 LYS A O 1
ATOM 705 N N . SER A 1 88 ? 14.660 -3.132 -15.029 1.00 86.81 88 SER A N 1
ATOM 706 C CA . SER A 1 88 ? 15.212 -2.380 -13.909 1.00 86.81 88 SER A CA 1
ATOM 707 C C . SER A 1 88 ? 15.054 -3.173 -12.612 1.00 86.81 88 SER A C 1
ATOM 709 O O . SER A 1 88 ? 14.015 -3.785 -12.379 1.00 86.81 88 SER A O 1
ATOM 711 N N . LEU A 1 89 ? 16.043 -3.088 -11.719 1.00 89.44 89 LEU A N 1
ATOM 712 C CA . LEU A 1 89 ? 15.943 -3.568 -10.331 1.00 89.44 89 LEU A CA 1
ATOM 713 C C . LEU A 1 89 ? 15.395 -2.493 -9.371 1.00 89.44 89 LEU A C 1
ATOM 715 O O . LEU A 1 89 ? 15.400 -2.664 -8.154 1.00 89.44 89 LEU A O 1
ATOM 719 N N . GLY A 1 90 ? 14.955 -1.354 -9.912 1.00 90.62 90 GLY A N 1
ATOM 720 C CA . GLY A 1 90 ? 14.415 -0.236 -9.148 1.00 90.62 90 GLY A CA 1
ATOM 721 C C . GLY A 1 90 ? 12.905 -0.310 -8.925 1.00 90.62 90 GLY A C 1
ATOM 722 O O . GLY A 1 90 ? 12.197 -1.168 -9.452 1.00 90.62 90 GLY A O 1
ATOM 723 N N . TYR A 1 91 ? 12.394 0.658 -8.171 1.00 91.75 91 TYR A N 1
ATOM 724 C CA . TYR A 1 91 ? 10.966 0.832 -7.920 1.00 91.75 91 TYR A CA 1
ATOM 725 C C . TYR A 1 91 ? 10.417 2.089 -8.610 1.00 91.75 91 TYR A C 1
ATOM 727 O O . TYR A 1 91 ? 11.154 2.993 -9.029 1.00 91.75 91 TYR A O 1
ATOM 735 N N . LEU A 1 92 ? 9.095 2.147 -8.737 1.00 90.81 92 LEU A N 1
ATOM 736 C CA . LEU A 1 92 ? 8.376 3.343 -9.159 1.00 90.81 92 LEU A CA 1
ATOM 737 C C . LEU A 1 92 ? 8.354 4.364 -8.020 1.00 90.81 92 LEU A C 1
ATOM 739 O O . LEU A 1 92 ? 7.860 4.083 -6.926 1.00 90.81 92 LEU A O 1
ATOM 743 N N . HIS A 1 93 ? 8.871 5.568 -8.263 1.00 87.25 93 HIS A N 1
ATOM 744 C CA . HIS A 1 93 ? 8.779 6.633 -7.272 1.00 87.25 93 HIS A CA 1
ATOM 745 C C . HIS A 1 93 ? 7.339 7.140 -7.216 1.00 87.25 93 HIS A C 1
ATOM 747 O O . HIS A 1 93 ? 6.791 7.609 -8.214 1.00 87.25 93 HIS A O 1
ATOM 753 N N . GLY A 1 94 ? 6.730 7.096 -6.028 1.00 86.81 94 GLY A N 1
ATOM 754 C CA . GLY A 1 94 ? 5.356 7.573 -5.838 1.00 86.81 94 GLY A CA 1
ATOM 755 C C . GLY A 1 94 ? 5.173 9.042 -6.234 1.00 86.81 94 GLY A C 1
ATOM 756 O O . GLY A 1 94 ? 4.105 9.427 -6.694 1.00 86.81 94 GLY A O 1
ATOM 757 N N . TYR A 1 95 ? 6.231 9.847 -6.122 1.00 85.56 95 TYR A N 1
ATOM 758 C CA . TYR A 1 95 ? 6.246 11.229 -6.592 1.00 85.56 9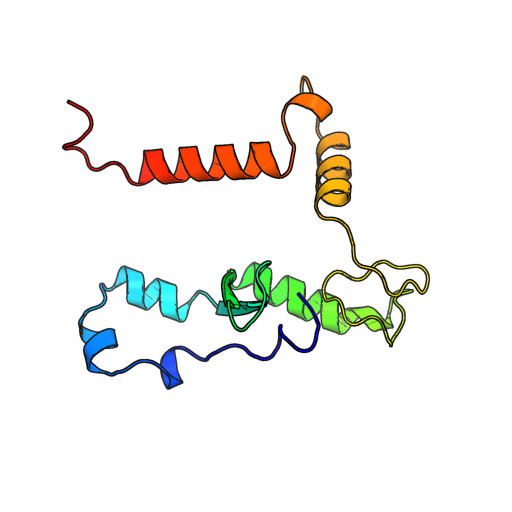5 TYR A CA 1
ATOM 759 C C . TYR A 1 95 ? 6.074 11.353 -8.112 1.00 85.56 95 TYR A C 1
ATOM 761 O O . TYR A 1 95 ? 5.268 12.165 -8.559 1.00 85.56 95 TYR A O 1
ATOM 769 N N . ASP A 1 96 ? 6.782 10.537 -8.895 1.00 87.69 96 ASP A N 1
ATOM 770 C CA . ASP A 1 96 ? 6.683 10.551 -10.359 1.00 87.69 96 ASP A CA 1
ATOM 771 C C . ASP A 1 96 ? 5.305 10.063 -10.809 1.00 87.69 96 ASP A C 1
ATOM 773 O O . ASP A 1 96 ? 4.690 10.658 -11.693 1.00 87.69 96 ASP A O 1
ATOM 777 N N . CYS A 1 97 ? 4.780 9.034 -10.135 1.00 88.81 97 CYS A N 1
ATOM 778 C CA . CYS A 1 97 ? 3.428 8.528 -10.371 1.00 88.81 97 CYS A CA 1
ATOM 779 C C . CYS A 1 97 ? 2.384 9.620 -10.109 1.00 88.81 97 CYS A C 1
ATOM 781 O O . CYS A 1 97 ? 1.531 9.876 -10.952 1.00 88.81 97 CYS A O 1
ATOM 783 N N . LEU A 1 98 ? 2.494 10.311 -8.970 1.00 87.12 98 LEU A N 1
ATOM 784 C CA . LEU A 1 98 ? 1.587 11.396 -8.609 1.00 87.12 98 LEU A CA 1
ATOM 785 C C . LEU A 1 98 ? 1.678 12.555 -9.606 1.00 87.12 98 LEU A C 1
ATOM 787 O O . LEU A 1 98 ? 0.651 13.061 -10.043 1.00 87.12 98 LEU A O 1
ATOM 791 N N . ARG A 1 99 ? 2.894 12.943 -10.015 1.00 84.06 99 ARG A N 1
ATOM 792 C CA . ARG A 1 99 ? 3.097 13.977 -11.038 1.00 84.06 99 ARG A CA 1
ATOM 793 C C . ARG A 1 99 ? 2.436 13.619 -12.360 1.00 84.06 99 ARG A C 1
ATOM 795 O O . ARG A 1 99 ? 1.806 14.491 -12.950 1.00 84.06 99 ARG A O 1
ATOM 802 N N . LYS A 1 100 ? 2.573 12.368 -12.805 1.00 86.88 100 LYS A N 1
ATOM 803 C CA . LYS A 1 100 ? 1.934 11.889 -14.031 1.00 86.88 100 LYS A CA 1
ATOM 804 C C . LYS A 1 100 ? 0.412 11.981 -13.921 1.00 86.88 100 LYS A C 1
ATOM 806 O O . LYS A 1 100 ? -0.201 12.636 -14.756 1.00 86.88 100 LYS A O 1
ATOM 811 N N . CYS A 1 101 ? -0.178 11.450 -12.850 1.00 86.12 101 CYS A N 1
ATOM 812 C CA . CYS A 1 101 ? -1.623 11.541 -12.639 1.00 86.12 101 CYS A CA 1
ATOM 813 C C . CYS A 1 101 ? -2.104 12.999 -12.608 1.00 86.12 101 CYS A C 1
ATOM 815 O O . CYS A 1 101 ? -3.085 13.338 -13.251 1.00 86.12 101 CYS A O 1
ATOM 817 N N . CYS A 1 102 ? -1.395 13.895 -11.915 1.00 84.50 102 CYS A N 1
ATOM 818 C CA . CYS A 1 102 ? -1.763 15.310 -11.862 1.00 84.50 102 CYS A CA 1
ATOM 819 C C . CYS A 1 102 ? -1.620 16.035 -13.204 1.00 84.50 102 CYS A C 1
ATOM 821 O O . CYS A 1 102 ? -2.304 17.030 -13.405 1.00 84.50 102 CYS A O 1
ATOM 823 N N . SER A 1 103 ? -0.733 15.581 -14.095 1.00 82.88 103 SER A N 1
ATOM 824 C CA . SER A 1 103 ? -0.593 16.165 -15.434 1.00 82.88 103 SER A CA 1
ATOM 825 C C . SER A 1 103 ? -1.740 15.803 -16.377 1.00 82.88 103 SER A C 1
ATOM 827 O O . SER A 1 103 ? -1.982 16.529 -17.332 1.00 82.88 103 SER A O 1
ATOM 829 N N . GLU A 1 104 ? -2.447 14.708 -16.095 1.00 84.31 104 GLU A N 1
ATOM 830 C CA . GLU A 1 104 ? -3.620 14.256 -16.853 1.00 84.31 104 GLU A CA 1
ATOM 831 C C . GLU A 1 104 ? -4.922 14.916 -16.353 1.00 84.31 104 GLU A C 1
ATOM 833 O O . GLU A 1 104 ? -5.974 14.757 -16.966 1.00 84.31 104 GLU A O 1
ATOM 838 N N . LEU A 1 105 ? -4.860 15.667 -15.248 1.00 82.56 105 LEU A N 1
ATOM 839 C CA . LEU A 1 105 ? -5.995 16.365 -14.648 1.00 82.56 105 LEU A CA 1
ATOM 840 C C . LEU A 1 105 ? -5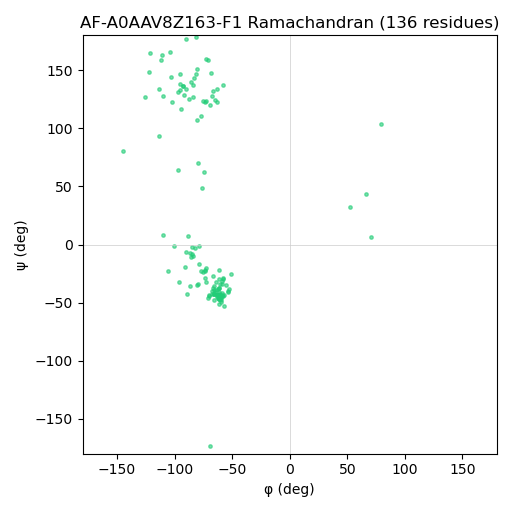.948 17.863 -14.966 1.00 82.56 105 LEU A C 1
ATOM 842 O O . LEU A 1 105 ? -4.881 18.479 -14.938 1.00 82.56 105 LEU A O 1
ATOM 846 N N . ASP A 1 106 ? -7.117 18.472 -15.166 1.00 80.44 106 ASP A N 1
ATOM 847 C CA . ASP A 1 106 ? -7.253 19.919 -15.372 1.00 80.44 106 ASP A CA 1
ATOM 848 C C . ASP A 1 106 ? -7.201 20.677 -14.034 1.00 80.44 106 ASP A C 1
ATOM 850 O O . ASP A 1 106 ? -8.197 21.155 -13.488 1.00 80.44 106 ASP A O 1
ATOM 854 N N . LEU A 1 107 ? -6.015 20.695 -13.423 1.00 79.31 107 LEU A N 1
ATOM 855 C CA . LEU A 1 107 ? -5.767 21.412 -12.176 1.00 79.31 107 LEU A CA 1
ATOM 856 C C . LEU A 1 107 ? -5.245 22.814 -12.487 1.00 79.31 107 LEU A C 1
ATOM 858 O O . LEU A 1 107 ? -4.324 22.970 -13.282 1.00 79.31 107 LEU A O 1
ATOM 862 N N . LYS A 1 108 ? -5.754 23.823 -11.768 1.00 73.81 108 LYS A N 1
ATOM 863 C CA . LYS A 1 108 ? -5.322 25.226 -11.925 1.00 73.81 108 LYS A CA 1
ATOM 864 C C . LYS A 1 108 ? -3.801 25.396 -11.796 1.00 73.81 108 LYS A C 1
ATOM 866 O O . LYS A 1 108 ? -3.201 26.127 -12.572 1.00 73.81 108 LYS A O 1
ATOM 871 N N . GLU A 1 109 ? -3.172 24.687 -10.849 1.00 72.44 109 GLU A N 1
ATOM 872 C CA . GLU A 1 109 ? -1.710 24.662 -10.676 1.00 72.44 109 GLU A CA 1
ATOM 873 C C . GLU A 1 109 ? -1.203 23.275 -10.207 1.00 72.44 109 GLU A C 1
ATOM 875 O O . GLU A 1 109 ? -0.907 23.064 -9.023 1.00 72.44 109 GLU A O 1
ATOM 880 N N . PRO A 1 110 ? -1.040 22.298 -11.118 1.00 63.53 110 PRO A N 1
ATOM 881 C CA . PRO A 1 110 ? -0.769 20.902 -10.757 1.00 63.53 110 PRO A CA 1
ATOM 882 C C . PRO A 1 110 ? 0.563 20.722 -10.009 1.00 63.53 110 PRO A C 1
ATOM 884 O O . PRO A 1 110 ? 0.666 19.948 -9.058 1.00 63.53 110 PRO A O 1
ATOM 887 N N . ARG A 1 111 ? 1.598 21.473 -10.419 1.00 61.19 111 ARG A N 1
ATOM 888 C CA . ARG A 1 111 ? 2.971 21.373 -9.887 1.00 61.19 111 ARG A CA 1
ATOM 889 C C . ARG A 1 111 ? 3.156 22.039 -8.523 1.00 61.19 111 ARG A C 1
ATOM 891 O O . ARG A 1 111 ? 4.087 21.679 -7.804 1.00 61.19 111 ARG A O 1
ATOM 898 N N . LEU A 1 112 ? 2.295 22.996 -8.177 1.00 61.44 112 LEU A N 1
ATOM 899 C CA . LEU A 1 112 ? 2.373 23.740 -6.922 1.00 61.44 112 LEU A CA 1
ATOM 900 C C . LEU A 1 112 ? 1.453 23.142 -5.856 1.00 61.44 112 LEU A C 1
ATOM 902 O O . LEU A 1 112 ? 1.819 23.149 -4.680 1.00 61.44 112 LEU A O 1
ATOM 906 N N . ILE A 1 113 ? 0.307 22.574 -6.237 1.00 60.09 113 ILE A N 1
ATOM 907 C CA . ILE A 1 113 ? -0.733 22.162 -5.285 1.00 60.09 113 ILE A CA 1
ATOM 908 C C . ILE A 1 113 ? -0.530 20.721 -4.785 1.00 60.09 113 ILE A C 1
ATOM 910 O O . ILE A 1 113 ? -0.610 20.487 -3.577 1.00 60.09 113 ILE A O 1
ATOM 914 N N . ILE A 1 114 ? -0.182 19.762 -5.654 1.00 70.94 114 ILE A N 1
ATOM 915 C CA . ILE A 1 114 ? -0.166 18.332 -5.296 1.00 70.94 114 ILE A CA 1
ATOM 916 C C . ILE A 1 114 ? 1.263 17.768 -5.303 1.00 70.94 114 ILE A C 1
ATOM 918 O O . ILE A 1 114 ? 1.794 17.312 -6.311 1.00 70.94 114 ILE A O 1
ATOM 922 N N . THR A 1 115 ? 1.898 17.773 -4.130 1.00 82.06 115 THR A N 1
ATOM 923 C CA . THR A 1 115 ? 3.117 16.990 -3.850 1.00 82.06 115 THR A CA 1
ATOM 924 C C . THR A 1 115 ? 2.797 15.893 -2.844 1.00 82.06 115 THR A C 1
ATOM 926 O O . THR A 1 115 ? 1.849 16.037 -2.074 1.00 82.06 115 THR A O 1
ATOM 929 N N . SER A 1 116 ? 3.602 14.828 -2.771 1.00 83.12 116 SER A N 1
ATOM 930 C CA . SER A 1 116 ? 3.389 13.748 -1.791 1.00 83.12 116 SER A CA 1
ATOM 931 C C . SER A 1 116 ? 3.270 14.284 -0.357 1.00 83.12 116 SER A C 1
ATOM 933 O O . SER A 1 116 ? 2.428 13.830 0.413 1.00 83.12 116 SER A O 1
ATOM 935 N N . THR A 1 117 ? 4.058 15.308 -0.010 1.00 86.56 117 THR A N 1
ATOM 936 C CA . THR A 1 117 ? 4.001 15.957 1.306 1.00 86.56 117 THR A CA 1
ATOM 937 C C . THR A 1 117 ? 2.738 16.794 1.490 1.00 86.56 117 THR A C 1
ATOM 939 O O . THR A 1 117 ? 2.115 16.698 2.544 1.00 86.56 117 THR A O 1
ATOM 942 N N . LYS A 1 118 ? 2.353 17.616 0.502 1.00 86.25 118 LYS A N 1
ATOM 943 C CA . LYS A 1 118 ? 1.141 18.451 0.593 1.00 86.25 118 LYS A CA 1
ATOM 944 C C . LYS A 1 118 ? -0.122 17.597 0.638 1.00 86.25 118 LYS A C 1
ATOM 946 O O . LYS A 1 118 ? -0.968 17.844 1.486 1.00 86.25 118 LYS A O 1
ATOM 951 N N . LEU A 1 119 ? -0.193 16.551 -0.185 1.00 87.31 119 LEU A N 1
ATOM 952 C CA . LEU A 1 119 ? -1.295 15.594 -0.180 1.00 87.31 119 LEU A CA 1
ATOM 953 C C . LEU A 1 119 ? -1.410 14.888 1.175 1.00 87.31 119 LEU A C 1
ATOM 955 O O . LEU A 1 119 ? -2.487 14.852 1.755 1.00 87.31 119 LEU A O 1
ATOM 959 N N . ARG A 1 120 ? -0.292 14.401 1.731 1.00 88.00 120 ARG A N 1
ATOM 960 C CA . ARG A 1 120 ? -0.287 13.796 3.072 1.00 88.00 120 ARG A CA 1
ATOM 961 C C . ARG A 1 120 ? -0.752 14.780 4.149 1.00 88.00 120 ARG A C 1
ATOM 963 O O . ARG A 1 120 ? -1.513 14.386 5.024 1.00 88.00 120 ARG A O 1
ATOM 970 N N . LYS A 1 121 ? -0.287 16.036 4.104 1.00 90.75 121 LYS A N 1
ATOM 971 C CA . LYS A 1 121 ? -0.718 17.088 5.041 1.00 90.75 121 LYS A CA 1
ATOM 972 C C . LYS A 1 121 ? -2.218 17.349 4.923 1.00 90.75 121 LYS A C 1
ATOM 974 O O . LYS A 1 121 ? -2.891 17.359 5.938 1.00 90.75 121 LYS A O 1
ATOM 979 N N . TYR A 1 122 ? -2.724 17.489 3.701 1.00 89.81 122 TYR A N 1
ATOM 980 C CA . TYR A 1 122 ? -4.143 17.704 3.440 1.00 89.81 122 TYR A CA 1
ATOM 981 C C . TYR A 1 122 ? -5.003 16.557 3.977 1.00 89.81 122 TYR A C 1
ATOM 983 O O . TYR A 1 122 ? -5.936 16.809 4.728 1.00 89.81 122 TYR A O 1
ATOM 991 N N . ILE A 1 123 ? -4.647 15.303 3.672 1.00 89.94 123 ILE A N 1
ATOM 992 C CA . ILE A 1 123 ? -5.361 14.128 4.194 1.00 89.94 123 ILE A CA 1
ATOM 993 C C . ILE A 1 123 ? -5.341 14.124 5.725 1.00 89.94 123 ILE A C 1
ATOM 995 O O . ILE A 1 123 ? -6.377 13.893 6.334 1.00 89.94 123 ILE A O 1
ATOM 999 N N . ALA A 1 124 ? -4.195 14.417 6.351 1.00 90.00 124 ALA A N 1
ATOM 1000 C CA . ALA A 1 124 ? -4.105 14.495 7.807 1.00 90.00 124 ALA A CA 1
ATOM 1001 C C . ALA A 1 124 ? -5.032 15.576 8.384 1.00 90.00 124 ALA A C 1
ATOM 1003 O O . ALA A 1 124 ? -5.740 15.295 9.339 1.00 90.00 124 ALA A O 1
ATOM 1004 N N . THR A 1 125 ? -5.077 16.769 7.783 1.00 91.25 125 THR A N 1
ATOM 1005 C CA . THR A 1 125 ? -5.991 17.843 8.200 1.00 91.25 125 THR A CA 1
ATOM 1006 C C . THR A 1 125 ? -7.450 17.438 8.044 1.00 91.25 125 THR A C 1
ATOM 1008 O O . THR A 1 125 ? -8.237 17.642 8.955 1.00 91.25 125 THR A O 1
ATOM 1011 N N . VAL A 1 126 ? -7.818 16.840 6.911 1.00 90.56 126 VAL A N 1
ATOM 1012 C CA . VAL A 1 126 ? -9.190 16.384 6.667 1.00 90.56 126 VAL A CA 1
ATOM 1013 C C . VAL A 1 126 ? -9.595 15.326 7.693 1.00 90.56 126 VAL A C 1
ATOM 1015 O O . VAL A 1 126 ? -10.652 15.448 8.298 1.00 90.56 126 VAL A O 1
ATOM 1018 N N . VAL A 1 127 ? -8.740 14.330 7.943 1.00 88.50 127 VAL A N 1
ATOM 1019 C CA . VAL A 1 127 ? -8.981 13.302 8.969 1.00 88.50 127 VAL A CA 1
ATOM 1020 C C . VAL A 1 127 ? -9.102 13.923 10.359 1.00 88.50 127 VAL A C 1
ATOM 1022 O O . VAL A 1 127 ? -10.014 13.560 11.084 1.00 88.50 127 VAL A O 1
ATOM 1025 N N . GLN A 1 128 ? -8.239 14.881 10.709 1.00 88.62 128 GLN A N 1
ATOM 1026 C CA . GLN A 1 128 ? -8.322 15.600 11.984 1.00 88.62 128 GLN A CA 1
ATOM 1027 C C . GLN A 1 128 ? -9.649 16.342 12.138 1.00 88.62 128 GLN A C 1
ATOM 1029 O O . GLN A 1 128 ? -10.265 16.242 13.185 1.00 88.62 128 GLN A O 1
ATOM 1034 N N . VAL A 1 129 ? -10.112 17.040 11.097 1.00 89.31 129 VAL A N 1
ATOM 1035 C CA . VAL A 1 129 ? -11.407 17.742 11.114 1.00 89.31 129 VAL A CA 1
ATOM 1036 C C . VAL A 1 129 ? -12.568 16.766 11.313 1.00 89.31 129 VAL A C 1
ATOM 1038 O O . VAL A 1 129 ? -13.512 17.090 12.022 1.00 89.31 129 VAL A O 1
ATOM 1041 N N . PHE A 1 130 ? -12.497 15.572 10.721 1.00 83.44 130 PHE A N 1
ATOM 1042 C CA . PHE A 1 130 ? -13.511 14.531 10.918 1.00 83.44 130 PHE A CA 1
ATOM 1043 C C . PHE A 1 130 ? -13.462 13.859 12.297 1.00 83.44 130 PHE A C 1
ATOM 1045 O O . PHE A 1 130 ? -14.450 13.247 12.689 1.00 83.44 130 PHE A O 1
ATOM 1052 N N . ASP A 1 131 ? -12.336 13.945 13.006 1.00 79.25 131 ASP A N 1
ATOM 1053 C CA . ASP A 1 131 ? -12.144 13.366 14.343 1.00 79.25 131 ASP A CA 1
ATOM 1054 C C . ASP A 1 131 ? -12.518 14.344 15.475 1.00 79.25 131 ASP A C 1
ATOM 1056 O O . ASP A 1 131 ? -12.543 13.965 16.646 1.00 79.25 131 ASP A O 1
ATOM 1060 N N . LEU A 1 132 ? -12.838 15.601 15.143 1.00 76.38 132 LEU A N 1
ATOM 1061 C CA . LEU A 1 132 ? -13.336 16.575 16.114 1.00 76.38 132 LEU A CA 1
ATOM 1062 C C . LEU A 1 132 ? -14.702 16.124 16.643 1.00 76.38 132 LEU A C 1
ATOM 1064 O O . LEU A 1 132 ? -15.646 15.904 15.879 1.00 76.38 132 LEU A O 1
ATOM 1068 N N . LYS A 1 133 ? -14.819 16.006 17.967 1.00 66.81 133 LYS A N 1
ATOM 1069 C CA . LYS A 1 133 ? -16.104 15.768 18.638 1.00 66.81 133 LYS A CA 1
ATOM 1070 C C . LYS A 1 133 ? -16.862 17.091 18.761 1.00 66.81 133 LYS A C 1
ATOM 1072 O O . LYS A 1 133 ? -16.242 18.141 18.901 1.00 66.81 133 LYS A O 1
ATOM 1077 N N . GLU A 1 134 ? -18.197 17.041 18.771 1.00 58.12 134 GLU A N 1
ATOM 1078 C CA . GLU A 1 134 ? -19.073 18.231 18.843 1.00 58.12 134 GLU A CA 1
ATOM 1079 C C . GLU A 1 134 ? -18.722 19.200 19.991 1.00 58.12 134 GLU A C 1
ATOM 1081 O O . GLU A 1 134 ? -18.962 20.394 19.880 1.00 58.12 134 GLU A O 1
ATOM 1086 N N . THR A 1 135 ? -18.093 18.717 21.065 1.00 57.03 135 THR A N 1
ATOM 1087 C CA . THR A 1 135 ? -17.669 19.507 22.232 1.00 57.03 135 THR A CA 1
ATOM 1088 C C . THR A 1 135 ? -16.384 20.329 22.056 1.00 57.03 135 THR A C 1
ATOM 1090 O O . THR A 1 135 ? -15.978 20.995 23.001 1.00 57.03 135 THR A O 1
ATOM 1093 N N . GLU A 1 136 ? -15.711 20.276 20.903 1.00 54.91 136 GLU A N 1
ATOM 1094 C CA . GLU A 1 136 ? -14.469 21.032 20.630 1.00 54.91 136 GLU A CA 1
ATOM 1095 C C . GLU A 1 136 ? -14.663 22.173 19.611 1.00 54.91 136 GLU A C 1
ATOM 1097 O O . GLU A 1 136 ? -13.687 22.764 19.148 1.00 54.91 136 GLU A O 1
ATOM 1102 N N . ILE A 1 137 ? -15.915 22.461 19.234 1.00 54.47 137 ILE A N 1
ATOM 1103 C CA . ILE A 1 137 ? -16.287 23.483 18.237 1.00 54.47 137 ILE A CA 1
ATOM 1104 C C . ILE A 1 137 ? -16.780 24.795 18.899 1.00 54.47 137 ILE A C 1
ATOM 1106 O O . ILE A 1 137 ? -17.035 25.766 18.187 1.00 54.47 137 ILE A O 1
ATOM 1110 N N . ASP A 1 138 ? -16.834 24.860 20.237 1.00 42.72 138 ASP A N 1
ATOM 1111 C CA . ASP A 1 138 ? -17.133 26.087 21.005 1.00 42.72 138 ASP A CA 1
ATOM 1112 C C . ASP A 1 138 ? -15.869 26.877 21.399 1.00 42.72 138 ASP A C 1
ATOM 1114 O O . ASP A 1 138 ? -14.957 26.291 22.031 1.00 42.72 138 ASP A O 1
#

Mean predicted aligned error: 8.39 Å

Secondary structure (DSSP, 8-state):
-BTTTTT----HHHH--HHHHHHS-HHHHHHHHHPEEEEEE-SSTTT-EEEEEE-HHHHHHHHHHHHHGGGTT--TT--BTTB-TTT-SSB--HHHHHHHHHHTS--SSHHHH--HHHHHHHHHHHHHHHH--GGG--

Foldseek 3Di:
DFPVQAVVWDQCVVPDDPVNVVPDDPVVNVQSVFWTWTWDDDDDPPDDTDIDTDGPVRNVVLVVLVVCCVVFQEAPCQGHSQTDHPPDNDHDDVQVVQLVVLVVDPDPCSPPQDGPVNVVVVVVVVVVVVPDDPVVPD

pLDDT: mean 82.25, std 10.73, range [42.72, 95.31]

Sequence (138 aa):
MTLDHYPCRPNWNDIGNEELKKSLTDLEISLANRLTIVEVPGKSRKNFKVSILLTPNMKQAIDKLIETRHLVDIDINNPFVFARGHKSLGYLHGYDCLRKCCSELDLKEPRLIITSTKLRKYIATVVQVFDLKETEID